Protein AF-A0AAW0Z361-F1 (afdb_monomer_lite)

Sequence (103 aa):
MLRETYPDVVTIAEDVSGMPTLCRPVPEGGVGFDYRLSMAVPDMWIKLLKESTDTEWEMGAIVHTLTNRRHMEPSVAYAESHDQALVGDKTLAFWLMDKEMCR

pLDDT: mean 87.24, std 7.9, range [51.25, 94.56]

InterPro domains:
  IPR017853 Glycoside hydrolase superfamily [SSF51445] (2-103)

Organism: NCBI:txid1651941

Structure (mmCIF, N/CA/C/O backbone):
data_AF-A0AAW0Z361-F1
#
_entry.id   AF-A0AAW0Z361-F1
#
loop_
_atom_site.group_PDB
_atom_site.id
_atom_site.type_symbol
_atom_site.label_atom_id
_atom_site.label_alt_id
_atom_site.label_comp_id
_atom_site.label_asym_id
_atom_site.label_entity_id
_atom_site.label_seq_id
_atom_site.pdbx_PDB_ins_code
_atom_site.Cartn_x
_atom_site.Cartn_y
_atom_site.Cartn_z
_atom_site.occupancy
_atom_site.B_iso_or_equiv
_atom_site.auth_seq_id
_atom_site.auth_comp_id
_atom_site.auth_asym_id
_atom_site.auth_atom_id
_atom_site.pdbx_PDB_model_num
ATOM 1 N N . MET A 1 1 ? -13.922 4.884 21.679 1.00 60.34 1 MET A N 1
ATOM 2 C CA . MET A 1 1 ? -15.063 5.752 21.306 1.00 60.34 1 MET A CA 1
ATOM 3 C C . MET A 1 1 ? -15.820 5.283 20.053 1.00 60.34 1 MET A C 1
ATOM 5 O O . MET A 1 1 ? -16.949 4.859 20.215 1.00 60.34 1 MET A O 1
ATOM 9 N N . LEU A 1 2 ? -15.267 5.267 18.824 1.00 81.12 2 LEU A N 1
ATOM 10 C CA . LEU A 1 2 ? -16.033 4.795 17.638 1.00 81.12 2 LEU A CA 1
ATOM 11 C C . LEU A 1 2 ? -16.411 3.305 17.702 1.00 81.12 2 LEU A C 1
ATOM 13 O O . LEU A 1 2 ? -17.571 2.962 17.503 1.00 81.12 2 LEU A O 1
ATOM 17 N N . ARG A 1 3 ? -15.454 2.443 18.063 1.00 80.56 3 ARG A N 1
ATOM 18 C CA . ARG A 1 3 ? -15.670 0.997 18.262 1.00 80.56 3 ARG A CA 1
ATOM 19 C C . ARG A 1 3 ? -16.584 0.650 19.445 1.00 80.56 3 ARG A C 1
ATOM 21 O O . ARG A 1 3 ? -17.108 -0.452 19.496 1.00 80.56 3 ARG A O 1
ATOM 28 N N . GLU A 1 4 ? -16.763 1.567 20.397 1.00 83.44 4 GLU A N 1
ATOM 29 C CA . GLU A 1 4 ? -17.700 1.374 21.517 1.00 83.44 4 GLU A CA 1
ATOM 30 C C . GLU A 1 4 ? -19.145 1.610 21.069 1.00 83.44 4 GLU A C 1
ATOM 32 O O . GLU A 1 4 ? -20.048 0.905 21.508 1.00 83.44 4 GLU A O 1
ATOM 37 N N . THR A 1 5 ? -19.358 2.579 20.175 1.00 89.62 5 THR A N 1
ATOM 38 C CA . THR A 1 5 ? -20.684 2.905 19.637 1.00 89.62 5 THR A CA 1
ATOM 39 C C . THR A 1 5 ? -21.076 1.996 18.471 1.00 89.62 5 THR A C 1
ATOM 41 O O . THR A 1 5 ? -22.244 1.643 18.334 1.00 89.62 5 THR A O 1
ATOM 44 N N . TYR A 1 6 ? -20.107 1.604 17.639 1.00 91.25 6 TYR A N 1
ATOM 45 C CA . TYR A 1 6 ? -20.307 0.779 16.448 1.00 91.25 6 TYR A CA 1
ATOM 46 C C . TYR A 1 6 ? -19.280 -0.363 16.429 1.00 91.25 6 TYR A C 1
ATOM 48 O O . TYR A 1 6 ? -18.150 -0.154 15.985 1.00 91.25 6 TYR A O 1
ATOM 56 N N . PRO A 1 7 ? -19.645 -1.567 16.905 1.00 86.19 7 PRO A N 1
ATOM 57 C CA . PRO A 1 7 ? -18.710 -2.689 17.018 1.00 86.19 7 PRO A CA 1
ATOM 58 C C . PRO A 1 7 ? -18.100 -3.133 15.681 1.00 86.19 7 PRO A C 1
ATOM 60 O O . PRO A 1 7 ? -16.943 -3.545 15.648 1.00 86.19 7 PRO A O 1
ATOM 63 N N . ASP A 1 8 ? -18.859 -2.996 14.590 1.00 90.56 8 ASP A N 1
ATOM 64 C CA . ASP A 1 8 ? -18.486 -3.458 13.246 1.00 90.56 8 ASP A CA 1
ATOM 65 C C . ASP A 1 8 ? -17.861 -2.355 12.370 1.00 90.56 8 ASP A C 1
ATOM 67 O O . ASP A 1 8 ? -17.712 -2.522 11.158 1.00 90.56 8 ASP A O 1
ATOM 71 N N . VAL A 1 9 ? -17.523 -1.196 12.950 1.00 93.69 9 VAL A N 1
ATOM 72 C CA . VAL A 1 9 ? -16.905 -0.103 12.189 1.00 93.69 9 VAL A CA 1
ATOM 73 C C . VAL A 1 9 ? -15.497 -0.488 11.741 1.00 93.69 9 VAL A C 1
ATOM 75 O O . VAL A 1 9 ? -14.710 -1.020 12.522 1.00 93.69 9 VAL A O 1
ATOM 78 N N . VAL A 1 10 ? -15.173 -0.169 10.488 1.00 92.25 10 VAL A N 1
ATOM 79 C CA . VAL A 1 10 ? -13.822 -0.296 9.939 1.00 92.25 10 VAL A CA 1
ATOM 80 C C . VAL A 1 10 ? -13.243 1.094 9.737 1.00 92.25 10 VAL A C 1
ATOM 82 O O . VAL A 1 10 ? -13.828 1.941 9.064 1.00 92.25 10 VAL A O 1
ATOM 85 N N . THR A 1 11 ? -12.076 1.318 10.319 1.00 93.00 11 THR A N 1
ATOM 86 C CA . THR A 1 11 ? -11.319 2.563 10.260 1.00 93.00 11 THR A CA 1
ATOM 87 C C . THR A 1 11 ? -9.998 2.323 9.538 1.00 93.00 11 THR A C 1
ATOM 89 O O . THR A 1 11 ? -9.235 1.414 9.871 1.00 93.00 11 THR A O 1
ATOM 92 N N . ILE A 1 12 ? -9.728 3.133 8.518 1.00 93.56 12 ILE A N 1
ATOM 93 C CA . ILE A 1 12 ? -8.524 3.023 7.694 1.00 93.56 12 ILE A CA 1
ATOM 94 C C . ILE A 1 12 ? -7.732 4.314 7.851 1.00 93.56 12 ILE A C 1
ATOM 96 O O . ILE A 1 12 ? -8.275 5.398 7.650 1.00 93.56 12 ILE A O 1
ATOM 100 N N . ALA A 1 13 ? -6.460 4.190 8.218 1.00 93.25 13 ALA A N 1
ATOM 101 C CA . ALA A 1 13 ? -5.537 5.309 8.280 1.00 93.25 13 ALA A CA 1
ATOM 102 C C . ALA A 1 13 ? -4.801 5.485 6.946 1.00 93.25 13 ALA A C 1
ATOM 104 O O . ALA A 1 13 ? -4.174 4.554 6.426 1.00 93.25 13 ALA A O 1
ATOM 105 N N . GLU A 1 14 ? -4.829 6.707 6.432 1.00 92.50 14 GLU A N 1
ATOM 106 C CA . GLU A 1 14 ? -3.940 7.168 5.374 1.00 92.50 14 GLU A CA 1
ATOM 107 C C . GLU A 1 14 ? -2.709 7.811 6.024 1.00 92.50 14 GLU A C 1
ATOM 109 O O . GLU A 1 14 ? -2.745 8.956 6.465 1.00 92.50 14 GLU A O 1
ATOM 114 N N . ASP A 1 15 ? -1.636 7.031 6.162 1.00 89.19 15 ASP A N 1
ATOM 115 C CA . ASP A 1 15 ? -0.372 7.482 6.748 1.00 89.19 15 ASP A CA 1
ATOM 116 C C . ASP A 1 15 ? 0.815 7.041 5.885 1.00 89.19 15 ASP A C 1
ATOM 11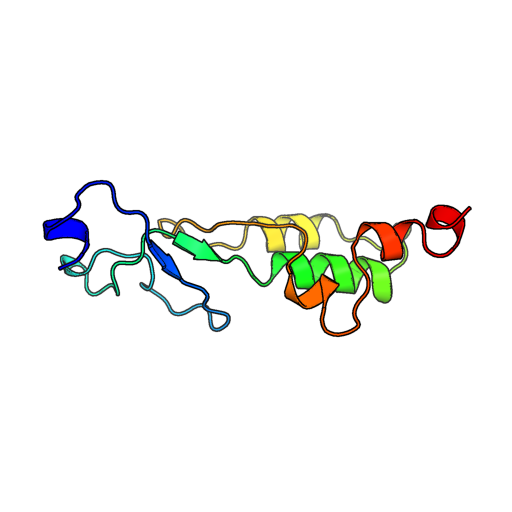8 O O . ASP A 1 15 ? 1.118 5.846 5.766 1.00 89.19 15 ASP A O 1
ATOM 122 N N . VAL A 1 16 ? 1.512 8.036 5.334 1.00 84.56 16 VAL A N 1
ATOM 123 C CA . VAL A 1 16 ? 2.741 7.859 4.548 1.00 84.56 16 VAL A CA 1
ATOM 124 C C . VAL A 1 16 ? 3.939 7.565 5.461 1.00 84.56 16 VAL A C 1
ATOM 126 O O . VAL A 1 16 ? 4.871 6.877 5.052 1.00 84.56 16 VAL A O 1
ATOM 129 N N . SER A 1 17 ? 3.934 8.061 6.707 1.00 84.25 17 SER A N 1
ATOM 130 C CA . SER A 1 17 ? 5.113 8.027 7.589 1.00 84.25 17 SER A CA 1
ATOM 131 C C . SER A 1 17 ? 5.472 6.622 8.075 1.00 84.25 17 SER A C 1
ATOM 133 O O . SER A 1 17 ? 6.634 6.321 8.347 1.00 84.25 17 SER A O 1
ATOM 135 N N . GLY A 1 18 ? 4.476 5.745 8.183 1.00 82.25 18 GLY A N 1
ATOM 136 C CA . GLY A 1 18 ? 4.653 4.408 8.717 1.00 82.25 18 GLY A CA 1
ATOM 137 C C . GLY A 1 18 ? 4.800 4.355 10.224 1.00 82.25 18 GLY A C 1
ATOM 138 O O . GLY A 1 18 ? 5.546 3.513 10.736 1.00 82.25 18 GLY A O 1
ATOM 139 N N . MET A 1 19 ? 4.042 5.205 10.914 1.00 89.31 19 MET A N 1
ATOM 140 C CA . MET A 1 19 ? 4.042 5.288 12.365 1.00 89.31 19 MET A CA 1
ATOM 141 C C . MET A 1 19 ? 3.800 3.899 12.999 1.00 89.31 19 MET A C 1
ATOM 143 O O . MET A 1 19 ? 2.819 3.230 12.661 1.00 89.31 19 MET A O 1
ATOM 147 N N . PRO A 1 20 ? 4.684 3.430 13.908 1.00 87.94 20 PRO A N 1
ATOM 148 C CA . PRO A 1 20 ? 4.439 2.210 14.678 1.00 87.94 20 PRO A CA 1
ATOM 149 C C . PRO A 1 20 ? 3.141 2.322 15.478 1.00 87.94 20 PRO A C 1
ATOM 151 O O . PRO A 1 20 ? 2.791 3.415 15.906 1.00 87.94 20 PRO A O 1
ATOM 154 N N . THR A 1 21 ? 2.479 1.189 15.726 1.00 90.94 21 THR A N 1
ATOM 155 C CA . THR A 1 21 ? 1.303 1.067 16.608 1.00 90.94 21 THR A CA 1
ATOM 156 C C . THR A 1 21 ? 0.046 1.818 16.158 1.00 90.94 21 THR A C 1
ATOM 158 O O . THR A 1 21 ? -0.969 1.796 16.859 1.00 90.94 21 THR A O 1
ATOM 161 N N . LEU A 1 22 ? 0.049 2.391 14.950 1.00 91.31 22 LEU A N 1
ATOM 162 C CA . LEU A 1 22 ? -1.107 3.075 14.369 1.00 91.31 22 LEU A CA 1
ATOM 163 C C . LEU A 1 22 ? -2.327 2.145 14.272 1.00 91.31 22 LEU A C 1
ATOM 165 O O . LEU A 1 22 ? -3.432 2.514 14.670 1.00 91.31 22 LEU A O 1
ATOM 169 N N . CYS A 1 23 ? -2.100 0.905 13.833 1.00 90.75 23 CYS A N 1
ATOM 170 C CA . CYS A 1 23 ? -3.138 -0.120 13.703 1.00 90.75 23 CYS A CA 1
ATOM 171 C C . CYS A 1 23 ? -3.198 -1.094 14.895 1.00 90.75 23 CYS A C 1
ATOM 173 O O . CYS A 1 23 ? -3.649 -2.232 14.756 1.00 90.75 23 CYS A O 1
ATOM 175 N N . ARG A 1 24 ? -2.674 -0.696 16.065 1.00 91.81 24 ARG A N 1
ATOM 176 C CA . ARG A 1 24 ? -2.753 -1.494 17.301 1.00 91.81 24 ARG A CA 1
ATOM 177 C C . ARG A 1 24 ? -3.868 -0.982 18.216 1.00 91.81 24 ARG A C 1
ATOM 179 O O . ARG A 1 24 ? -4.171 0.211 18.184 1.00 91.81 24 ARG A O 1
ATOM 186 N N . PRO A 1 25 ? -4.468 -1.847 19.055 1.00 88.38 25 PRO A N 1
ATOM 187 C CA . PRO A 1 25 ? -5.510 -1.442 19.993 1.00 88.38 25 PRO A CA 1
ATOM 188 C C . PRO A 1 25 ? -5.046 -0.355 20.973 1.00 88.38 25 PRO A C 1
ATOM 190 O O . PRO A 1 25 ? -3.928 -0.400 21.485 1.00 88.38 25 PRO A O 1
ATOM 193 N N . VAL A 1 26 ? -5.948 0.570 21.316 1.00 88.69 26 VAL A N 1
ATOM 194 C CA . VAL A 1 26 ? -5.700 1.629 22.316 1.00 88.69 26 VAL A CA 1
ATOM 195 C C . VAL A 1 26 ? -5.237 1.082 23.679 1.00 88.69 26 VAL A C 1
ATOM 197 O O . VAL A 1 26 ? -4.299 1.648 24.239 1.00 88.69 26 VAL A O 1
ATOM 200 N N . PRO A 1 27 ? -5.786 -0.034 24.210 1.00 88.44 27 PRO A N 1
ATOM 201 C CA . PRO A 1 27 ? -5.301 -0.614 25.468 1.00 88.44 27 PRO A CA 1
ATOM 202 C C . PRO A 1 27 ? -3.833 -1.065 25.446 1.00 88.44 27 PRO A C 1
ATOM 204 O O . PRO A 1 27 ? -3.221 -1.178 26.502 1.00 88.44 27 PRO A O 1
ATOM 207 N N . GLU A 1 28 ? -3.258 -1.313 24.266 1.00 89.19 28 GLU A N 1
ATOM 208 C CA . GLU A 1 28 ? -1.843 -1.672 24.099 1.00 89.19 28 GLU A CA 1
ATOM 209 C C . GLU A 1 28 ? -0.934 -0.446 23.882 1.00 89.19 28 GLU A C 1
ATOM 211 O O . GLU A 1 28 ? 0.264 -0.598 23.654 1.00 89.19 28 GLU A O 1
ATOM 216 N N . GLY A 1 29 ? -1.488 0.773 23.922 1.00 88.38 29 GLY A N 1
ATOM 217 C CA . GLY A 1 29 ? -0.777 2.010 23.581 1.00 88.38 29 GLY A CA 1
ATOM 218 C C . GLY A 1 29 ? -0.729 2.311 22.078 1.00 88.38 29 GLY A C 1
ATOM 219 O O . GLY A 1 29 ? 0.083 3.128 21.643 1.00 88.38 29 GLY A O 1
ATOM 220 N N . GLY A 1 30 ? -1.566 1.646 21.276 1.00 89.19 30 GLY A N 1
ATOM 221 C CA . GLY A 1 30 ? -1.766 1.973 19.865 1.00 89.19 30 GLY A CA 1
ATOM 222 C C . GLY A 1 30 ? -2.781 3.092 19.636 1.00 89.19 30 GLY A C 1
ATOM 223 O O . GLY A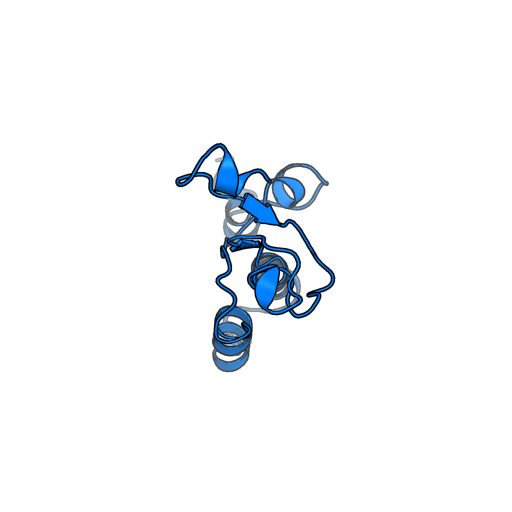 1 30 ? -3.458 3.543 20.559 1.00 89.19 30 GLY A O 1
ATOM 224 N N . VAL A 1 31 ? -2.906 3.536 18.386 1.00 90.69 31 VAL A N 1
ATOM 225 C CA . VAL A 1 31 ? -3.855 4.603 18.006 1.00 90.69 31 VAL A CA 1
ATOM 226 C C . VAL A 1 31 ? -5.272 4.054 17.795 1.00 90.69 31 VAL A C 1
ATOM 228 O O . VAL A 1 31 ? -6.250 4.767 18.011 1.00 90.69 31 VAL A O 1
ATOM 231 N N . GLY A 1 32 ? -5.402 2.769 17.453 1.00 90.19 32 GLY A N 1
ATOM 232 C CA . GLY A 1 32 ? -6.690 2.079 17.361 1.00 90.19 32 GLY A CA 1
ATOM 233 C C . GLY A 1 32 ? -7.326 2.035 15.973 1.00 90.19 32 GLY A C 1
ATOM 234 O O . GLY A 1 32 ? -8.520 1.749 15.900 1.00 90.19 32 GLY A O 1
ATOM 235 N N . PHE A 1 33 ? -6.573 2.297 14.899 1.00 92.88 33 PHE A N 1
ATOM 236 C CA . PHE A 1 33 ? -7.052 2.053 13.535 1.00 92.88 33 PHE A CA 1
ATOM 237 C C . PHE A 1 33 ? -7.079 0.560 13.205 1.00 92.88 33 PHE A C 1
ATOM 239 O O . PHE A 1 33 ? -6.295 -0.219 13.745 1.00 92.88 33 PHE A O 1
ATOM 246 N N . ASP A 1 34 ? -7.949 0.165 12.279 1.00 91.31 34 ASP A N 1
ATOM 247 C CA . ASP A 1 34 ? -8.058 -1.234 11.864 1.00 91.31 34 ASP A CA 1
ATOM 248 C C . ASP A 1 34 ? -7.055 -1.566 10.778 1.00 91.31 34 ASP A C 1
ATOM 250 O O . ASP A 1 34 ? -6.380 -2.582 10.870 1.00 91.31 34 ASP A O 1
ATOM 254 N N . TYR A 1 35 ? -6.930 -0.691 9.783 1.00 92.12 35 TYR A N 1
ATOM 255 C CA . TYR A 1 35 ? -6.025 -0.869 8.656 1.00 92.12 35 TYR A CA 1
ATOM 256 C C . TYR A 1 35 ? -5.242 0.403 8.368 1.00 92.12 35 TYR A C 1
ATOM 258 O O . TYR A 1 35 ? -5.655 1.508 8.718 1.00 92.12 35 TYR A O 1
ATOM 266 N N . ARG A 1 36 ? -4.136 0.242 7.648 1.00 92.62 36 ARG A N 1
ATOM 267 C CA . ARG A 1 36 ? -3.394 1.344 7.030 1.00 92.62 36 ARG A CA 1
ATOM 268 C C . ARG A 1 36 ? -3.218 1.135 5.537 1.00 92.62 36 ARG A C 1
ATOM 270 O O . ARG A 1 36 ? -3.163 -0.001 5.070 1.00 92.62 36 ARG A O 1
ATOM 277 N N . LEU A 1 37 ? -3.061 2.217 4.793 1.00 92.75 37 LEU A N 1
ATOM 278 C CA . LEU A 1 37 ? -2.751 2.156 3.367 1.00 92.75 37 LEU A CA 1
ATOM 279 C C . LEU A 1 37 ? -1.264 1.824 3.130 1.00 92.75 37 LEU A C 1
ATOM 281 O O . LEU A 1 37 ? -0.372 2.405 3.750 1.00 92.75 37 LEU A O 1
ATOM 285 N N . SER A 1 38 ? -0.988 0.874 2.230 1.00 90.69 38 SER A N 1
ATOM 286 C CA . SER A 1 38 ? 0.370 0.517 1.787 1.00 90.69 38 SER A CA 1
ATOM 287 C C . SER A 1 38 ? 0.821 1.419 0.633 1.00 90.69 38 SER A C 1
ATOM 289 O O . SER A 1 38 ? 0.937 0.978 -0.507 1.00 90.69 38 SER A O 1
ATOM 291 N N . MET A 1 39 ? 1.097 2.686 0.945 1.00 88.25 39 MET A N 1
ATOM 292 C CA . MET A 1 39 ? 1.379 3.735 -0.051 1.00 88.25 39 MET A CA 1
ATOM 293 C C . MET A 1 39 ? 2.696 3.540 -0.828 1.00 88.25 39 MET A C 1
ATOM 295 O O . MET A 1 39 ? 2.862 4.115 -1.891 1.00 88.25 39 MET A O 1
ATOM 299 N N . ALA A 1 40 ? 3.605 2.682 -0.352 1.00 89.44 40 ALA A N 1
ATOM 300 C CA . ALA A 1 40 ? 4.859 2.374 -1.048 1.00 89.44 40 ALA A CA 1
ATOM 301 C C . ALA A 1 40 ? 4.688 1.451 -2.274 1.00 89.44 40 ALA A C 1
ATOM 303 O O . ALA A 1 40 ? 5.571 1.384 -3.127 1.00 89.44 40 ALA A O 1
ATOM 304 N N . VAL A 1 41 ? 3.580 0.703 -2.357 1.00 92.06 41 VAL A N 1
ATOM 305 C CA . VAL A 1 41 ? 3.342 -0.258 -3.450 1.00 92.06 41 VAL A CA 1
ATOM 306 C C . VAL A 1 41 ? 3.108 0.448 -4.796 1.00 92.06 41 VAL A C 1
ATOM 308 O O . VAL A 1 41 ? 3.761 0.069 -5.767 1.00 92.06 41 VAL A O 1
ATOM 311 N N . PRO A 1 42 ? 2.253 1.482 -4.889 1.00 91.38 42 PRO A N 1
ATOM 312 C CA . PRO A 1 42 ? 2.097 2.255 -6.120 1.00 91.38 42 PRO A CA 1
ATOM 313 C C . PRO A 1 42 ? 3.384 2.938 -6.593 1.00 91.38 42 PRO A C 1
ATOM 315 O O . PRO A 1 42 ? 3.690 2.902 -7.783 1.00 91.38 42 PRO A O 1
ATOM 318 N N . ASP A 1 43 ? 4.161 3.518 -5.673 1.00 89.62 43 ASP A N 1
ATOM 319 C CA . ASP A 1 43 ? 5.426 4.189 -6.004 1.00 89.62 43 ASP A CA 1
ATOM 320 C C . ASP A 1 43 ? 6.437 3.221 -6.629 1.00 89.62 43 ASP A C 1
ATOM 322 O O . ASP A 1 43 ? 7.149 3.571 -7.572 1.00 89.62 43 ASP A O 1
ATOM 326 N N . MET A 1 44 ? 6.474 1.976 -6.143 1.00 92.56 44 MET A N 1
ATOM 327 C CA . MET A 1 44 ? 7.297 0.917 -6.726 1.00 92.56 44 MET A CA 1
ATOM 328 C C . MET A 1 44 ? 6.909 0.637 -8.181 1.00 92.56 44 MET A C 1
ATOM 330 O O . MET A 1 44 ? 7.798 0.548 -9.028 1.00 92.56 44 MET A O 1
ATOM 334 N N . TRP A 1 45 ? 5.613 0.513 -8.487 1.00 92.44 45 TRP A N 1
ATOM 335 C CA . TRP A 1 45 ? 5.161 0.254 -9.857 1.00 92.44 45 TRP A CA 1
ATOM 336 C C . TRP A 1 45 ? 5.511 1.400 -10.803 1.00 92.44 45 TRP A C 1
ATOM 338 O O . TRP A 1 45 ? 6.030 1.147 -11.889 1.00 92.44 45 TRP A O 1
ATOM 348 N N . ILE A 1 46 ? 5.312 2.652 -10.377 1.00 90.00 46 ILE A N 1
ATOM 349 C CA . ILE A 1 46 ? 5.695 3.822 -11.180 1.00 90.00 46 ILE A CA 1
ATOM 350 C C . ILE A 1 46 ? 7.199 3.840 -11.424 1.00 90.00 46 ILE A C 1
ATOM 352 O O . ILE A 1 46 ? 7.636 4.047 -12.555 1.00 90.00 46 ILE A O 1
ATOM 356 N N . LYS A 1 47 ? 8.003 3.600 -10.385 1.00 90.81 47 LYS A N 1
ATOM 357 C CA . LYS A 1 47 ? 9.459 3.584 -10.517 1.00 90.81 47 LYS A CA 1
ATOM 358 C C . LYS A 1 47 ? 9.919 2.530 -11.524 1.00 90.81 47 LYS A C 1
ATOM 360 O O . LYS A 1 47 ? 10.731 2.844 -12.389 1.00 90.81 47 LYS A O 1
ATOM 365 N N . LEU A 1 48 ? 9.371 1.315 -11.448 1.00 91.94 48 LEU A N 1
ATOM 366 C CA . LEU A 1 48 ? 9.691 0.236 -12.387 1.00 91.94 48 LEU A CA 1
ATOM 367 C C . LEU A 1 48 ? 9.319 0.602 -13.825 1.00 91.94 48 LEU A C 1
ATOM 369 O O . LEU A 1 48 ? 10.137 0.414 -14.715 1.00 91.94 48 LEU A O 1
ATOM 373 N N . LEU A 1 49 ? 8.127 1.161 -14.046 1.00 90.50 49 LEU A N 1
ATOM 374 C CA . LEU A 1 49 ? 7.641 1.516 -15.385 1.00 90.50 49 LEU A CA 1
ATOM 375 C C . LEU A 1 49 ? 8.340 2.748 -15.983 1.00 90.50 49 LEU A C 1
ATOM 377 O O . LEU A 1 49 ? 8.375 2.907 -17.202 1.00 90.50 49 LEU A O 1
ATOM 381 N N . LYS A 1 50 ? 8.890 3.630 -15.143 1.00 89.06 50 LYS A N 1
ATOM 382 C CA . LYS A 1 50 ? 9.530 4.880 -15.570 1.00 89.06 50 LYS A CA 1
ATOM 383 C C . LYS A 1 50 ? 11.044 4.772 -15.731 1.00 89.06 50 LYS A C 1
ATOM 385 O O . LYS A 1 50 ? 11.603 5.432 -16.605 1.00 89.06 50 LYS A O 1
ATOM 390 N N . GLU A 1 51 ? 11.710 4.012 -14.863 1.00 91.31 51 GLU A N 1
ATOM 391 C CA . GLU A 1 51 ? 13.173 4.021 -14.726 1.00 91.31 51 GLU A CA 1
ATOM 392 C C . GLU A 1 51 ? 13.841 2.706 -15.141 1.00 91.31 51 GLU A C 1
ATOM 394 O O . GLU A 1 51 ? 15.067 2.662 -15.224 1.00 91.31 51 GLU A O 1
ATOM 399 N N . SER A 1 52 ? 13.085 1.631 -15.378 1.00 89.94 52 SER A N 1
ATOM 400 C CA . SER A 1 52 ? 13.645 0.301 -15.643 1.00 89.94 52 SER A CA 1
ATOM 401 C C . SER A 1 52 ? 12.973 -0.370 -16.833 1.00 89.94 52 SER A C 1
ATOM 403 O O . SER A 1 52 ? 11.780 -0.211 -17.073 1.00 89.94 52 SER A O 1
ATOM 405 N N . THR A 1 53 ? 13.744 -1.147 -17.584 1.00 90.62 53 THR A N 1
ATOM 406 C CA . THR A 1 53 ? 13.197 -2.027 -18.623 1.00 90.62 53 THR A CA 1
ATOM 407 C C . THR A 1 53 ? 12.747 -3.357 -18.021 1.00 90.62 53 THR A C 1
ATOM 409 O O . THR A 1 53 ? 13.245 -3.761 -16.972 1.00 90.62 53 THR A O 1
ATOM 412 N N . ASP A 1 54 ? 11.844 -4.077 -18.691 1.00 89.69 54 ASP A N 1
ATOM 413 C CA . ASP A 1 54 ? 11.273 -5.346 -18.200 1.00 89.69 54 ASP A CA 1
ATOM 414 C C . ASP A 1 54 ? 12.335 -6.389 -17.804 1.00 89.69 54 ASP A C 1
ATOM 416 O O . ASP A 1 54 ? 12.132 -7.194 -16.897 1.00 89.69 54 ASP A O 1
ATOM 420 N N . THR A 1 55 ? 13.495 -6.375 -18.467 1.00 90.75 55 THR A N 1
ATOM 421 C CA . THR A 1 55 ? 14.610 -7.293 -18.183 1.00 90.75 55 THR A CA 1
ATOM 422 C C . THR A 1 55 ? 15.398 -6.946 -16.923 1.00 90.75 55 THR A C 1
ATOM 424 O O . THR A 1 55 ? 16.129 -7.789 -16.413 1.00 90.75 55 THR A O 1
ATOM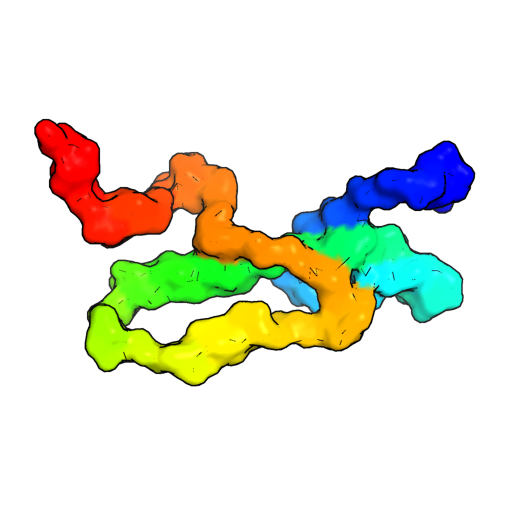 427 N N . GLU A 1 56 ? 15.269 -5.718 -16.427 1.00 92.12 56 GLU A N 1
ATOM 428 C CA . GLU A 1 56 ? 15.970 -5.206 -15.243 1.00 92.12 56 GLU A CA 1
ATOM 429 C C . GLU A 1 56 ? 15.106 -5.304 -13.978 1.00 92.12 56 GLU A C 1
ATOM 431 O O . GLU A 1 56 ? 15.492 -4.829 -12.910 1.00 92.12 56 GLU A O 1
ATOM 436 N N . TRP A 1 57 ? 13.919 -5.909 -14.078 1.00 92.06 57 TRP A N 1
ATOM 437 C CA . TRP A 1 57 ? 13.020 -6.042 -12.943 1.00 92.06 57 TRP A CA 1
ATOM 438 C C . TRP A 1 57 ? 13.552 -7.064 -11.935 1.00 92.06 57 TRP A C 1
ATOM 440 O O . TRP A 1 57 ? 13.497 -8.280 -12.124 1.00 92.06 57 TRP A O 1
ATOM 450 N N . GLU A 1 58 ? 14.005 -6.550 -10.798 1.00 93.25 58 GLU A N 1
ATOM 451 C CA . GLU A 1 58 ? 14.442 -7.347 -9.657 1.00 93.25 58 GLU A CA 1
ATOM 452 C C . GLU A 1 58 ? 13.235 -7.918 -8.900 1.00 93.25 58 GLU A C 1
ATOM 454 O O . GLU A 1 58 ? 12.651 -7.276 -8.021 1.00 93.25 58 GLU A O 1
ATOM 459 N N . MET A 1 59 ? 12.869 -9.167 -9.206 1.00 92.94 59 MET A N 1
ATOM 460 C CA . MET A 1 59 ? 11.737 -9.859 -8.568 1.00 92.94 59 MET A CA 1
ATOM 461 C C . MET A 1 59 ? 11.838 -9.869 -7.034 1.00 92.94 59 MET A C 1
ATOM 463 O O . MET A 1 59 ? 10.828 -9.753 -6.339 1.00 92.94 59 MET A O 1
ATOM 467 N N . GLY A 1 60 ? 13.058 -9.957 -6.491 1.00 93.81 60 GLY A N 1
ATOM 468 C CA . GLY A 1 60 ? 13.297 -9.892 -5.048 1.00 93.81 60 GLY A CA 1
ATOM 469 C C . GLY A 1 60 ? 12.883 -8.552 -4.432 1.00 93.81 60 GLY A C 1
ATOM 470 O O . GLY A 1 60 ? 12.286 -8.536 -3.356 1.00 93.81 60 GLY A O 1
ATOM 471 N N . ALA A 1 61 ? 13.131 -7.437 -5.125 1.00 91.75 61 ALA A N 1
ATOM 472 C CA . ALA A 1 61 ? 12.741 -6.103 -4.669 1.00 91.75 61 ALA A CA 1
ATOM 473 C C . ALA A 1 61 ? 11.216 -5.906 -4.705 1.00 91.75 61 ALA A C 1
ATOM 475 O O . ALA A 1 61 ? 10.648 -5.296 -3.793 1.00 91.75 61 ALA A O 1
ATOM 476 N N . ILE A 1 62 ? 10.548 -6.484 -5.709 1.00 93.75 62 ILE A N 1
ATOM 477 C CA . ILE A 1 62 ? 9.084 -6.464 -5.825 1.00 93.75 62 ILE A CA 1
ATOM 478 C C . ILE A 1 62 ? 8.453 -7.226 -4.661 1.00 93.75 62 ILE A C 1
ATOM 480 O O . ILE A 1 62 ? 7.626 -6.685 -3.923 1.00 93.75 62 ILE A O 1
ATOM 484 N N . VAL A 1 63 ? 8.884 -8.472 -4.447 1.00 94.56 63 VAL A N 1
ATOM 485 C CA . VAL A 1 63 ? 8.381 -9.299 -3.343 1.00 94.56 63 VAL A CA 1
ATOM 486 C C . VAL A 1 63 ? 8.672 -8.635 -2.002 1.00 94.56 63 VAL A C 1
ATOM 488 O O . VAL A 1 63 ? 7.793 -8.607 -1.140 1.00 94.56 63 VAL A O 1
ATOM 491 N N . HIS A 1 64 ? 9.863 -8.060 -1.824 1.00 93.38 64 HIS A N 1
ATOM 492 C CA . HIS A 1 64 ? 10.203 -7.343 -0.601 1.00 93.38 64 HIS A CA 1
ATOM 493 C C . HIS A 1 64 ? 9.242 -6.181 -0.350 1.00 93.38 64 HIS A C 1
ATOM 495 O O . HIS A 1 64 ? 8.655 -6.118 0.720 1.00 93.38 64 HIS A O 1
ATOM 501 N N . THR A 1 65 ? 8.995 -5.315 -1.331 1.00 92.62 65 THR A N 1
ATOM 502 C CA . THR A 1 65 ? 8.090 -4.166 -1.156 1.00 92.62 65 THR A CA 1
ATOM 503 C C . THR A 1 65 ? 6.653 -4.595 -0.850 1.00 92.62 65 THR A C 1
ATOM 505 O O . THR A 1 65 ? 6.008 -4.008 0.017 1.00 92.62 65 THR A O 1
ATOM 508 N N . LEU A 1 66 ? 6.158 -5.657 -1.494 1.00 92.12 66 LEU A N 1
ATOM 509 C CA . LEU A 1 66 ? 4.809 -6.184 -1.250 1.00 92.12 66 LEU A CA 1
ATOM 510 C C . LEU A 1 66 ? 4.663 -6.867 0.120 1.00 92.12 66 LEU A C 1
ATOM 512 O O . LEU A 1 66 ? 3.580 -6.865 0.705 1.00 92.12 66 LEU A O 1
ATOM 516 N N . THR A 1 67 ? 5.739 -7.466 0.636 1.00 91.44 67 THR A N 1
ATOM 517 C CA . THR A 1 67 ? 5.729 -8.223 1.901 1.00 91.44 67 THR A CA 1
ATOM 518 C C . THR A 1 67 ? 6.286 -7.443 3.091 1.00 91.44 67 THR A C 1
ATOM 520 O O . THR A 1 67 ? 6.101 -7.875 4.230 1.00 91.44 67 THR A O 1
ATOM 523 N N . ASN A 1 68 ? 6.914 -6.286 2.865 1.00 89.69 68 ASN A N 1
ATOM 524 C CA . ASN A 1 68 ? 7.471 -5.418 3.899 1.00 89.69 68 ASN A CA 1
ATOM 525 C C . ASN A 1 68 ? 6.361 -4.682 4.663 1.00 89.69 68 ASN A C 1
ATOM 527 O O . ASN A 1 68 ? 6.095 -3.495 4.475 1.00 89.69 68 ASN A O 1
ATOM 531 N N . ARG A 1 69 ? 5.694 -5.420 5.548 1.00 87.12 69 ARG A N 1
ATOM 532 C CA . ARG A 1 69 ? 4.666 -4.926 6.464 1.00 87.12 69 ARG A CA 1
ATOM 533 C C . ARG A 1 69 ? 4.959 -5.390 7.878 1.00 87.12 69 ARG A C 1
ATOM 535 O O . ARG A 1 69 ? 5.510 -6.469 8.099 1.00 87.12 69 ARG A O 1
ATOM 542 N N . ARG A 1 70 ? 4.549 -4.586 8.858 1.00 85.62 70 ARG A N 1
ATOM 543 C CA . ARG A 1 70 ? 4.692 -4.952 10.268 1.00 85.62 70 ARG A CA 1
ATOM 544 C C . ARG A 1 70 ? 3.764 -6.122 10.575 1.00 85.62 70 ARG A C 1
ATOM 546 O O . ARG A 1 70 ? 2.586 -6.121 10.217 1.00 85.62 70 ARG A O 1
ATOM 553 N N . HIS A 1 71 ? 4.303 -7.138 11.241 1.00 82.31 71 HIS A N 1
ATOM 554 C CA . HIS A 1 71 ? 3.485 -8.237 11.730 1.00 82.31 71 HIS A CA 1
ATOM 555 C C . HIS A 1 71 ? 2.441 -7.684 12.714 1.00 82.31 71 HIS A C 1
ATOM 557 O O . HIS A 1 71 ? 2.767 -6.817 13.520 1.00 82.31 71 HIS A O 1
ATOM 563 N N . MET A 1 72 ? 1.199 -8.171 12.634 1.00 85.62 72 MET A N 1
ATOM 564 C CA . MET A 1 72 ? 0.062 -7.730 13.461 1.00 85.62 72 MET A CA 1
ATOM 565 C C . MET A 1 72 ? -0.487 -6.310 13.206 1.00 85.62 72 MET A C 1
ATOM 567 O O . MET A 1 72 ? -1.359 -5.868 13.956 1.00 85.62 72 MET A O 1
ATOM 571 N N . GLU A 1 73 ? -0.041 -5.625 12.150 1.00 89.38 73 GLU A N 1
ATOM 572 C CA . GLU A 1 73 ? -0.680 -4.409 11.628 1.00 89.38 73 GLU A CA 1
ATOM 573 C C . GLU A 1 73 ? -1.151 -4.690 10.194 1.00 89.38 73 GLU A C 1
ATOM 575 O O . GLU A 1 73 ? -0.328 -4.789 9.277 1.00 89.38 73 GLU A O 1
ATOM 580 N N . PRO A 1 74 ? -2.455 -4.913 9.969 1.00 89.25 74 PRO A N 1
ATOM 581 C CA . PRO A 1 74 ? -2.938 -5.215 8.637 1.00 89.25 74 PRO A CA 1
ATOM 582 C C . PRO A 1 74 ? -2.921 -3.947 7.775 1.00 89.25 74 PRO A C 1
ATOM 584 O O . PRO A 1 74 ? -3.231 -2.840 8.215 1.00 89.25 74 PRO A O 1
ATOM 587 N N . SER A 1 75 ? -2.547 -4.125 6.514 1.00 91.38 75 SER A N 1
ATOM 588 C CA . SER A 1 75 ? -2.495 -3.053 5.531 1.00 91.38 75 SER A CA 1
ATOM 589 C C . SER A 1 75 ? -3.349 -3.379 4.313 1.00 91.38 75 SER A C 1
ATOM 591 O O . SER A 1 75 ? -3.500 -4.546 3.943 1.00 91.38 75 SER A O 1
ATOM 593 N N . VAL A 1 76 ? -3.900 -2.337 3.698 1.00 93.00 76 VAL A N 1
ATOM 594 C CA . VAL A 1 76 ? -4.608 -2.395 2.422 1.00 93.00 76 VAL A CA 1
ATOM 595 C C . VAL A 1 76 ? -3.610 -2.030 1.330 1.00 93.00 76 VAL A C 1
ATOM 597 O O . VAL A 1 76 ? -3.102 -0.907 1.285 1.00 93.00 76 VAL A O 1
ATOM 600 N N . ALA A 1 77 ? -3.311 -3.003 0.473 1.00 92.38 77 ALA A N 1
ATOM 601 C CA . ALA A 1 77 ? -2.457 -2.825 -0.692 1.00 92.38 77 ALA A CA 1
ATOM 602 C C . ALA A 1 77 ? -3.298 -2.513 -1.931 1.00 92.38 77 ALA A C 1
ATOM 604 O O . ALA A 1 77 ? -4.380 -3.068 -2.117 1.00 92.38 77 ALA A O 1
ATOM 605 N N . TYR A 1 78 ? -2.773 -1.637 -2.776 1.00 92.88 78 TYR A N 1
ATOM 606 C CA . TYR A 1 78 ? -3.368 -1.233 -4.042 1.00 92.88 78 TYR A CA 1
ATOM 607 C C . TYR A 1 78 ? -2.241 -0.954 -5.042 1.00 92.88 78 TYR A C 1
ATOM 609 O O . TYR A 1 78 ? -1.140 -0.570 -4.647 1.00 92.88 78 TYR A O 1
ATOM 617 N N . ALA A 1 79 ? -2.495 -1.225 -6.322 1.00 90.69 79 ALA A N 1
ATOM 618 C CA . ALA A 1 79 ? -1.492 -1.078 -7.376 1.00 90.69 79 ALA A CA 1
ATOM 619 C C . ALA A 1 79 ? -1.359 0.376 -7.849 1.00 90.69 79 ALA A C 1
ATOM 621 O O . ALA A 1 79 ? -0.256 0.816 -8.148 1.00 90.69 79 ALA A O 1
ATOM 622 N N . GLU A 1 80 ? -2.469 1.115 -7.862 1.00 90.25 80 GLU A N 1
ATOM 623 C CA . GLU A 1 80 ? -2.522 2.536 -8.202 1.00 90.25 80 GLU A CA 1
ATOM 624 C C . GLU A 1 80 ? -3.544 3.282 -7.332 1.00 90.25 80 GLU A C 1
ATOM 626 O O . GLU A 1 80 ? -4.476 2.670 -6.798 1.00 90.25 80 GLU A O 1
ATOM 631 N N . SER A 1 81 ? -3.350 4.590 -7.149 1.00 88.62 81 SER A N 1
ATOM 632 C CA . SER A 1 81 ? -4.214 5.476 -6.362 1.00 88.62 81 SER A CA 1
ATOM 633 C C . SER A 1 81 ? -4.923 6.519 -7.222 1.00 88.62 81 SER A C 1
ATOM 635 O O . SER A 1 81 ? -4.597 6.752 -8.385 1.00 88.62 81 SER A O 1
ATOM 637 N N . HIS A 1 82 ? -5.891 7.200 -6.611 1.00 86.75 82 HIS A N 1
ATOM 638 C CA . HIS A 1 82 ? -6.579 8.322 -7.241 1.00 86.75 82 HIS A CA 1
ATOM 639 C C . HIS A 1 82 ? -5.657 9.531 -7.483 1.00 86.75 82 HIS A C 1
ATOM 641 O O . HIS A 1 82 ? -5.855 10.244 -8.465 1.00 86.75 82 HIS A O 1
ATOM 647 N N . ASP A 1 83 ? -4.628 9.738 -6.654 1.00 78.06 83 ASP A N 1
ATOM 648 C CA . ASP A 1 83 ? -3.647 10.812 -6.856 1.00 78.06 83 ASP A CA 1
ATOM 649 C C . ASP A 1 83 ? -2.876 10.625 -8.164 1.00 78.06 83 ASP A C 1
ATOM 651 O O . ASP A 1 83 ? -2.679 11.578 -8.915 1.00 78.06 83 ASP A O 1
ATOM 655 N N . GLN A 1 84 ? -2.514 9.386 -8.495 1.00 75.88 84 GLN A N 1
ATOM 656 C CA . GLN A 1 84 ? -1.814 9.068 -9.743 1.00 75.88 84 GLN A CA 1
ATOM 657 C C . GLN A 1 84 ? -2.696 9.300 -10.976 1.00 75.88 84 GLN A C 1
ATOM 659 O O . GLN A 1 84 ? -2.185 9.597 -12.050 1.00 75.88 84 GLN A O 1
ATOM 664 N N . ALA A 1 85 ? -4.021 9.231 -10.821 1.00 74.44 85 ALA A N 1
ATOM 665 C CA . ALA A 1 85 ? -4.964 9.543 -11.889 1.00 74.44 85 ALA A CA 1
ATOM 666 C C . ALA A 1 85 ? -5.205 11.056 -12.077 1.00 74.44 85 ALA A C 1
ATOM 668 O O . ALA A 1 85 ? -5.640 11.469 -13.152 1.00 74.44 85 ALA A O 1
ATOM 669 N N . LEU A 1 86 ? -4.964 11.883 -11.050 1.00 72.69 86 LEU A N 1
ATOM 670 C CA . LEU A 1 86 ? -5.360 13.301 -11.032 1.00 72.69 86 LEU A CA 1
ATOM 671 C C . LEU A 1 86 ? -4.182 14.283 -11.058 1.00 72.69 86 LEU A C 1
ATOM 673 O O . LEU A 1 86 ? -4.295 15.353 -11.654 1.00 72.69 86 LEU A O 1
ATOM 677 N N . VAL A 1 87 ? -3.053 13.948 -10.430 1.00 62.62 87 VAL A N 1
ATOM 678 C CA . VAL A 1 87 ? -1.946 14.887 -10.151 1.00 62.62 87 VAL A CA 1
ATOM 679 C C . VAL A 1 87 ? -0.962 15.007 -11.334 1.00 62.62 87 VAL A C 1
ATOM 681 O O . VAL A 1 87 ? 0.112 15.591 -11.225 1.00 62.62 87 VAL A O 1
ATOM 684 N N . GLY A 1 88 ? -1.352 14.527 -12.518 1.00 62.53 88 GLY A N 1
ATOM 685 C CA . GLY A 1 88 ? -0.549 14.634 -13.741 1.00 62.53 88 GLY A CA 1
ATOM 686 C C . GLY A 1 88 ? 0.475 13.512 -13.924 1.00 62.53 88 GLY A C 1
ATOM 687 O O . GLY A 1 88 ? 1.329 13.619 -14.805 1.00 62.53 88 GLY A O 1
ATOM 688 N N . ASP A 1 89 ? 0.378 12.445 -13.129 1.00 73.25 89 ASP A N 1
ATOM 689 C CA . ASP A 1 89 ? 0.993 11.162 -13.465 1.00 73.25 89 ASP A CA 1
ATOM 690 C C . ASP A 1 89 ? 0.085 10.370 -14.426 1.00 73.25 89 ASP A C 1
ATOM 692 O O . ASP A 1 89 ? -1.046 10.762 -14.728 1.00 73.25 89 ASP A O 1
ATOM 696 N N . LYS A 1 90 ? 0.609 9.279 -14.977 1.00 82.12 90 LYS A N 1
ATOM 697 C CA . LYS A 1 90 ? -0.133 8.373 -15.851 1.00 82.12 90 LYS A CA 1
ATOM 698 C C . LYS A 1 90 ? -0.692 7.216 -15.021 1.00 82.12 90 LYS A C 1
ATOM 700 O O . LYS A 1 90 ? -0.020 6.705 -14.128 1.00 82.12 90 LYS A O 1
ATOM 705 N N . THR A 1 91 ? -1.896 6.753 -15.355 1.00 87.94 91 THR A N 1
ATOM 706 C CA . THR A 1 91 ? -2.420 5.485 -14.818 1.00 87.94 91 THR A CA 1
ATOM 707 C C . THR A 1 91 ? -1.525 4.323 -15.244 1.00 87.94 91 THR A C 1
ATOM 709 O O . THR A 1 91 ? -0.825 4.421 -16.258 1.00 87.94 91 THR A O 1
ATOM 712 N N . LEU A 1 92 ? -1.569 3.193 -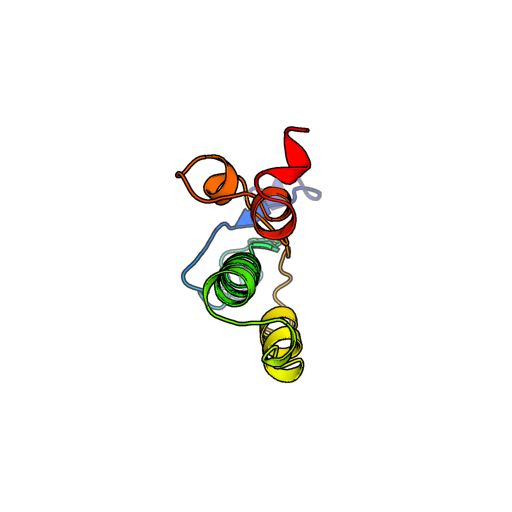14.531 1.00 88.69 92 LEU A N 1
ATOM 713 C CA . LEU A 1 92 ? -0.778 2.013 -14.912 1.00 88.69 92 LEU A CA 1
ATOM 714 C C . LEU A 1 92 ? -1.087 1.561 -16.344 1.00 88.69 92 LEU A C 1
ATOM 716 O O . LEU A 1 92 ? -0.186 1.228 -17.112 1.00 88.69 92 LEU A O 1
ATOM 720 N N . ALA A 1 93 ? -2.360 1.625 -16.736 1.00 88.12 93 ALA A N 1
ATOM 721 C CA . ALA A 1 93 ? -2.791 1.336 -18.098 1.00 88.12 93 ALA A CA 1
ATOM 72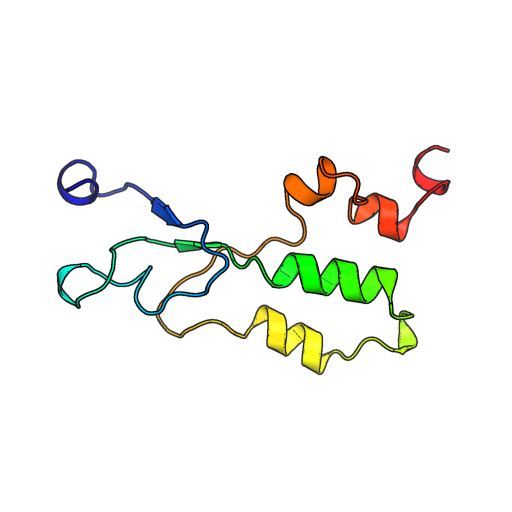2 C C . ALA A 1 93 ? -2.116 2.254 -19.133 1.00 88.12 93 ALA A C 1
ATOM 724 O O . ALA A 1 93 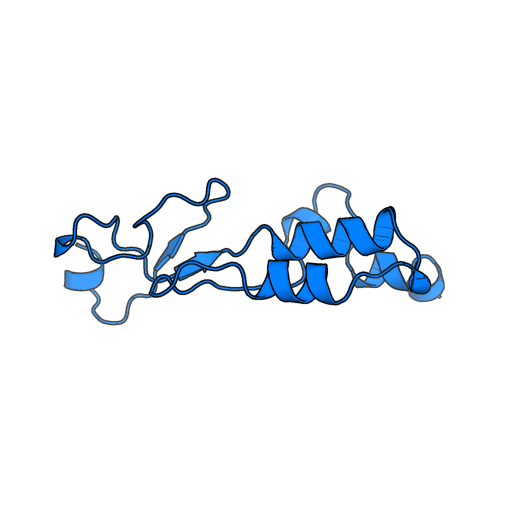? -1.673 1.786 -20.181 1.00 88.12 93 ALA A O 1
ATOM 725 N N . PHE A 1 94 ? -2.002 3.549 -18.837 1.00 86.69 94 PHE A N 1
ATOM 726 C CA . PHE A 1 94 ? -1.396 4.513 -19.750 1.00 86.69 94 PHE A CA 1
ATOM 727 C C . PHE A 1 94 ? 0.140 4.460 -19.735 1.00 86.69 94 PHE A C 1
ATOM 729 O O . PHE A 1 94 ? 0.764 4.771 -20.746 1.00 86.69 94 PHE A O 1
ATOM 736 N N . TRP A 1 95 ? 0.757 4.000 -18.641 1.00 87.00 95 TRP A N 1
ATOM 737 C CA . TRP A 1 95 ? 2.177 3.630 -18.619 1.00 87.00 95 TRP A CA 1
ATOM 738 C C . TRP A 1 95 ? 2.483 2.422 -19.518 1.00 87.00 95 TRP A C 1
ATOM 740 O O . TRP A 1 95 ? 3.511 2.422 -20.187 1.00 87.00 95 TRP A O 1
ATOM 750 N N . LEU A 1 96 ? 1.594 1.423 -19.568 1.00 88.12 96 LEU A N 1
ATOM 751 C CA . LEU A 1 96 ? 1.797 0.198 -20.352 1.00 88.12 96 LEU A CA 1
ATOM 752 C C . LEU A 1 96 ? 1.456 0.353 -21.842 1.00 88.12 96 LEU A C 1
ATOM 754 O O . LEU A 1 96 ? 2.147 -0.205 -22.688 1.00 88.12 96 LEU A O 1
ATOM 758 N N . MET A 1 97 ? 0.377 1.071 -22.169 1.00 88.31 97 MET A N 1
ATOM 759 C CA . MET A 1 97 ? -0.176 1.117 -23.534 1.00 88.31 97 MET A CA 1
ATOM 760 C C . MET A 1 97 ? 0.010 2.471 -24.232 1.00 88.31 97 MET A C 1
ATOM 762 O O . MET A 1 97 ? -0.065 2.539 -25.458 1.00 88.31 97 MET A O 1
ATOM 766 N N . ASP A 1 98 ? 0.241 3.552 -23.477 1.00 85.81 98 ASP A N 1
ATOM 767 C CA . ASP A 1 98 ? 0.409 4.927 -23.970 1.00 85.81 98 ASP A CA 1
ATOM 768 C C . ASP A 1 98 ? -0.563 5.260 -25.129 1.00 85.81 98 ASP A C 1
ATOM 770 O O . ASP A 1 98 ? -1.785 5.144 -24.994 1.00 85.81 98 ASP A O 1
ATOM 774 N N . LYS A 1 99 ? -0.042 5.650 -26.297 1.00 78.88 99 LYS A N 1
ATOM 775 C CA . LYS A 1 99 ? -0.834 6.018 -27.481 1.00 78.88 99 LYS A CA 1
ATOM 776 C C . LYS A 1 99 ? -1.683 4.894 -28.072 1.00 78.88 99 LYS A C 1
ATOM 778 O O . LYS A 1 99 ? -2.629 5.211 -28.793 1.00 78.88 99 LYS A O 1
ATOM 783 N N . GLU A 1 100 ? -1.379 3.624 -27.814 1.00 80.06 100 GLU A N 1
ATOM 784 C CA . GLU A 1 100 ? -2.189 2.513 -28.332 1.00 80.06 100 GLU A CA 1
ATOM 785 C C . GLU A 1 100 ? -3.550 2.404 -27.636 1.00 80.06 100 GLU A C 1
ATOM 787 O O . GLU A 1 100 ? -4.475 1.843 -28.211 1.00 80.06 100 GLU A O 1
ATOM 792 N N . MET A 1 101 ? -3.715 3.015 -26.458 1.00 72.94 101 MET A N 1
ATOM 793 C CA . MET A 1 101 ? -4.995 3.043 -25.744 1.00 72.94 101 MET A CA 1
ATOM 794 C C . MET A 1 101 ? -6.051 3.931 -26.426 1.00 72.94 101 MET A C 1
ATOM 796 O O . MET A 1 101 ? -7.248 3.702 -26.278 1.00 72.94 101 MET A O 1
ATOM 800 N N . CYS A 1 102 ? -5.623 4.964 -27.156 1.00 61.81 102 CYS A N 1
ATOM 801 C CA . CYS A 1 102 ? -6.513 5.946 -27.789 1.00 61.81 102 CYS A CA 1
ATOM 802 C C . CYS A 1 102 ? -6.829 5.619 -29.259 1.00 61.81 102 CYS A C 1
ATOM 804 O O . CYS A 1 102 ? -7.290 6.499 -29.992 1.00 61.81 102 CYS A O 1
ATOM 806 N N . ARG A 1 103 ? -6.510 4.400 -29.702 1.00 51.25 103 ARG A N 1
ATOM 807 C CA . ARG A 1 103 ? -6.691 3.928 -31.075 1.00 51.25 103 ARG A CA 1
ATOM 808 C C . ARG A 1 103 ? -7.943 3.072 -31.199 1.00 51.25 103 ARG A C 1
ATOM 810 O O . ARG A 1 103 ? -8.612 3.218 -32.244 1.00 51.25 103 ARG A O 1
#

Foldseek 3Di:
DCCVVPVPDAFEDEDPPQDPQCCPPVVVVHVNHPEYELVVQQVVLCCCLPPHDPVPDDPVVNVCSVPVDDPPHHYDYDNDDPCCVPVPHDDSVCSVQPPVVVD

Radius of gyration: 17.39 Å; chains: 1; bounding box: 37×25×56 Å

Secondary structure (DSSP, 8-state):
-HHHH-TT---EE--SS--TTTTS-GGGT----SEEE-THHHHHHHHHHHH--GGG--HHHHHHHHH---TT--EE--S--HHHHHSSPPPHHHHHHGGGGG-